Protein AF-A0A1T4X894-F1 (afdb_monomer_lite)

Radius of gyration: 19.23 Å; chains: 1; bounding box: 41×27×59 Å

Secondary structure (DSSP, 8-state):
-----PPP----S-----SS--HHHHHHTS-HHHHHHHHHHHH--GGGTTS-HHHHHHHHHHHS-HHHHHHHHHHHHHH-GGG-------

Structure (mmCIF, N/CA/C/O backbone):
data_AF-A0A1T4X894-F1
#
_entry.id   AF-A0A1T4X894-F1
#
loop_
_atom_site.group_PDB
_atom_site.id
_atom_site.type_symbol
_atom_site.label_atom_id
_atom_site.label_alt_id
_atom_site.label_comp_id
_atom_site.label_asym_id
_atom_site.label_entity_id
_atom_site.label_seq_id
_atom_site.pdbx_PDB_ins_code
_atom_site.Cartn_x
_atom_site.Cartn_y
_atom_site.Cartn_z
_atom_site.occupancy
_atom_site.B_iso_or_equiv
_atom_site.auth_seq_id
_atom_site.auth_comp_id
_atom_site.auth_asym_id
_atom_site.auth_atom_id
_atom_site.pdbx_PDB_model_num
ATOM 1 N N . MET A 1 1 ? 30.511 10.946 -42.358 1.00 44.00 1 MET A N 1
ATOM 2 C CA . MET A 1 1 ? 29.422 10.263 -41.625 1.00 44.00 1 MET A CA 1
ATOM 3 C C . MET A 1 1 ? 29.915 9.924 -40.218 1.00 44.00 1 MET A C 1
ATOM 5 O O . MET A 1 1 ? 30.771 9.052 -40.123 1.00 44.00 1 MET A O 1
ATOM 9 N N . PRO A 1 2 ? 29.501 10.602 -39.131 1.00 53.41 2 PRO A N 1
ATOM 10 C CA . PRO A 1 2 ? 29.917 10.194 -37.791 1.00 53.41 2 PRO A CA 1
ATOM 11 C C . PRO A 1 2 ? 29.025 9.048 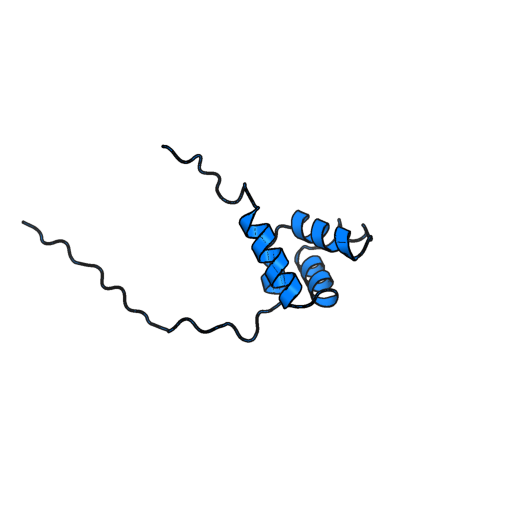-37.287 1.00 53.41 2 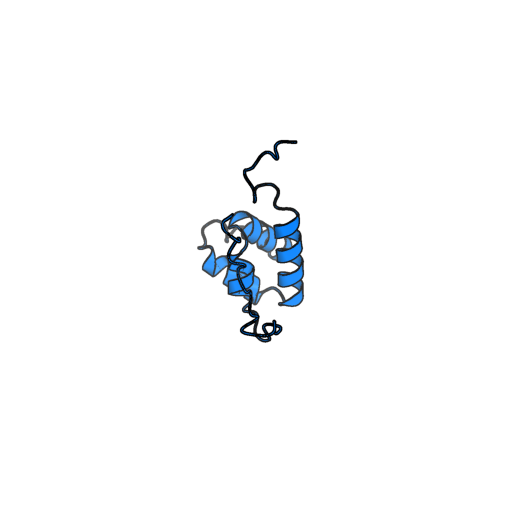PRO A C 1
ATOM 13 O O . PRO A 1 2 ? 27.808 9.189 -37.174 1.00 53.41 2 PRO A O 1
ATOM 16 N N . ALA A 1 3 ? 29.637 7.896 -37.010 1.00 58.22 3 ALA A N 1
ATOM 17 C CA . ALA A 1 3 ? 28.978 6.738 -36.415 1.00 58.22 3 ALA A CA 1
ATOM 18 C C . ALA A 1 3 ? 28.550 7.057 -34.972 1.00 58.22 3 ALA A C 1
ATOM 20 O O . ALA A 1 3 ? 29.364 7.489 -34.153 1.00 58.22 3 ALA A O 1
ATOM 21 N N . LYS A 1 4 ? 27.268 6.846 -34.653 1.00 60.59 4 LYS A N 1
ATOM 22 C CA . LYS A 1 4 ? 26.741 6.982 -33.289 1.00 60.59 4 LYS A CA 1
ATOM 23 C C . LYS A 1 4 ? 27.457 5.973 -32.384 1.00 60.59 4 LYS A C 1
ATOM 25 O O . LYS A 1 4 ? 27.282 4.768 -32.544 1.00 60.59 4 LYS A O 1
ATOM 30 N N . LYS A 1 5 ? 28.273 6.461 -31.444 1.00 59.56 5 LYS A N 1
ATOM 31 C CA . LYS A 1 5 ? 28.866 5.645 -30.372 1.00 59.56 5 LYS A CA 1
ATOM 32 C C . LYS A 1 5 ? 27.726 5.032 -29.553 1.00 59.56 5 LYS A C 1
ATOM 34 O O . LYS A 1 5 ? 27.009 5.749 -28.862 1.00 59.56 5 LYS A O 1
ATOM 39 N N . GLY A 1 6 ? 27.531 3.722 -29.689 1.00 66.62 6 GLY A N 1
ATOM 40 C CA . GLY A 1 6 ? 26.511 2.980 -28.954 1.00 66.62 6 GLY A CA 1
ATOM 41 C C . GLY A 1 6 ? 26.838 2.928 -27.463 1.00 66.62 6 GLY A C 1
ATOM 42 O O . GLY A 1 6 ? 27.969 2.629 -27.082 1.00 66.62 6 GLY A O 1
ATOM 43 N N . VAL A 1 7 ? 25.850 3.225 -26.622 1.00 74.44 7 VAL A N 1
ATOM 44 C CA . VAL A 1 7 ? 25.940 3.057 -25.167 1.00 74.44 7 VAL A CA 1
ATOM 45 C C . VAL A 1 7 ? 25.835 1.565 -24.854 1.00 74.44 7 VAL A C 1
ATOM 47 O O . VAL A 1 7 ? 24.871 0.916 -25.258 1.00 74.44 7 VAL A O 1
ATOM 50 N N . LYS A 1 8 ? 26.825 1.011 -24.147 1.00 72.00 8 LYS A N 1
ATOM 51 C CA . LYS A 1 8 ? 26.765 -0.357 -23.619 1.00 72.00 8 LYS A CA 1
ATOM 52 C C . LYS A 1 8 ? 26.137 -0.327 -22.233 1.00 72.00 8 LYS A C 1
ATOM 54 O O . LYS A 1 8 ? 26.650 0.335 -21.336 1.00 72.00 8 LYS A O 1
ATOM 59 N N . ILE A 1 9 ? 25.023 -1.032 -22.083 1.00 76.06 9 ILE A N 1
ATOM 60 C CA . ILE A 1 9 ? 24.357 -1.239 -20.800 1.00 76.06 9 ILE A CA 1
ATOM 61 C C . ILE A 1 9 ? 24.814 -2.600 -20.289 1.00 76.06 9 ILE A C 1
ATOM 63 O O . ILE A 1 9 ? 24.524 -3.623 -20.907 1.00 76.06 9 ILE A O 1
ATOM 67 N N . GLU A 1 10 ? 25.542 -2.605 -19.178 1.00 77.50 10 GLU A N 1
ATOM 68 C CA . GLU A 1 10 ? 25.998 -3.828 -18.523 1.00 77.50 10 GLU A CA 1
ATOM 69 C C . GLU A 1 10 ? 25.266 -4.003 -17.193 1.00 77.50 10 GLU A C 1
ATOM 71 O O . GLU A 1 10 ? 25.167 -3.087 -16.374 1.00 77.50 10 GLU A O 1
ATOM 76 N N . VAL A 1 11 ? 24.714 -5.198 -16.986 1.00 70.12 11 VAL A N 1
ATOM 77 C CA . VAL A 1 11 ? 23.979 -5.537 -15.767 1.00 70.12 11 VAL A CA 1
ATOM 78 C C . VAL A 1 11 ? 24.989 -5.900 -14.682 1.00 70.12 11 VAL A C 1
ATOM 80 O O . VAL A 1 11 ? 25.476 -7.025 -14.624 1.00 70.12 11 VAL A O 1
ATOM 83 N N . LEU A 1 12 ? 25.302 -4.936 -13.812 1.00 73.31 12 LEU A N 1
ATOM 84 C CA . LEU A 1 12 ? 26.290 -5.103 -12.738 1.00 73.31 12 LEU A CA 1
ATOM 85 C C . LEU A 1 12 ? 25.845 -6.083 -11.641 1.00 73.31 12 LEU A C 1
ATOM 87 O O . LEU A 1 12 ? 26.687 -6.707 -10.999 1.00 73.31 12 LEU A O 1
ATOM 91 N N . ARG A 1 13 ? 24.535 -6.231 -11.404 1.00 67.50 13 ARG A N 1
ATOM 92 C CA . ARG A 1 13 ? 23.980 -7.203 -10.449 1.00 67.50 13 ARG A CA 1
ATOM 93 C C . ARG A 1 13 ? 22.630 -7.734 -10.909 1.00 67.50 13 ARG A C 1
ATOM 95 O O . ARG A 1 13 ? 21.814 -6.990 -11.447 1.00 67.50 13 ARG A O 1
ATOM 102 N N . LYS A 1 14 ? 22.395 -9.024 -10.647 1.00 62.78 14 LYS A N 1
ATOM 103 C CA . LYS A 1 14 ? 21.084 -9.651 -10.839 1.00 62.78 14 LYS A CA 1
ATOM 104 C C . LYS A 1 14 ? 20.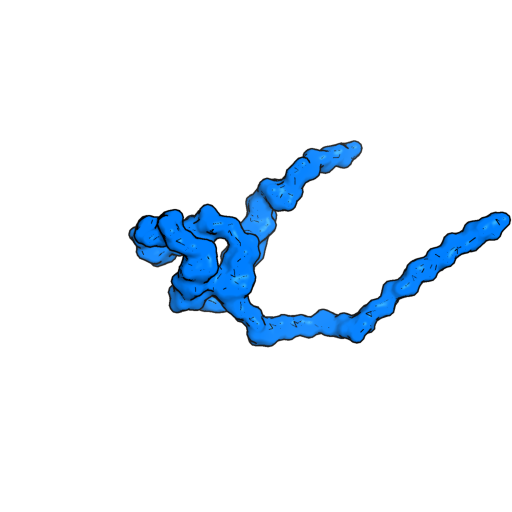097 -9.065 -9.822 1.00 62.78 14 LYS A C 1
ATOM 106 O O . LYS A 1 14 ? 20.479 -8.904 -8.659 1.00 62.78 14 LYS A O 1
ATOM 111 N N . PRO A 1 15 ? 18.858 -8.753 -10.228 1.00 56.69 15 PRO A N 1
ATOM 112 C CA . PRO A 1 15 ? 17.821 -8.394 -9.278 1.00 56.69 15 PRO A CA 1
ATOM 113 C C . PRO A 1 15 ? 17.608 -9.590 -8.347 1.00 56.69 15 PRO A C 1
ATOM 115 O O . PRO A 1 15 ? 17.355 -10.702 -8.804 1.00 56.69 15 PRO A O 1
ATOM 118 N N . SER A 1 16 ? 17.784 -9.361 -7.053 1.00 55.72 16 SER A N 1
ATOM 119 C CA . SER A 1 16 ? 17.464 -10.324 -6.006 1.00 55.72 16 SER A CA 1
ATOM 120 C C . SER A 1 16 ? 16.309 -9.751 -5.207 1.00 55.72 16 SER A C 1
ATOM 122 O O . SER A 1 16 ? 16.269 -8.539 -4.973 1.00 55.72 16 SER A O 1
ATOM 124 N N . ASP A 1 17 ? 15.387 -10.607 -4.780 1.00 56.56 17 ASP A N 1
ATOM 125 C CA . ASP A 1 17 ? 14.357 -10.213 -3.830 1.00 56.56 17 ASP A CA 1
ATOM 126 C C . ASP A 1 17 ? 15.021 -9.620 -2.592 1.00 56.56 17 ASP A C 1
ATOM 128 O O . ASP A 1 17 ? 16.006 -10.170 -2.099 1.00 56.56 17 ASP A O 1
ATOM 132 N N . ASN A 1 18 ? 14.503 -8.491 -2.105 1.00 61.41 18 ASN A N 1
ATOM 133 C CA . ASN A 1 18 ? 14.916 -7.960 -0.816 1.00 61.41 18 ASN A CA 1
ATOM 134 C C . ASN A 1 18 ? 14.327 -8.885 0.267 1.00 61.41 18 ASN A C 1
ATOM 136 O O . ASN A 1 18 ? 13.114 -8.827 0.497 1.00 61.41 18 ASN A O 1
ATOM 140 N N . PRO A 1 19 ? 15.128 -9.751 0.919 1.00 56.59 19 PRO A N 1
ATOM 141 C CA . PRO A 1 19 ? 14.595 -10.734 1.856 1.00 56.59 19 PRO A CA 1
ATOM 142 C C . PRO A 1 19 ? 14.155 -10.077 3.171 1.00 56.59 19 PRO A C 1
ATOM 144 O O . PRO A 1 19 ? 13.347 -10.643 3.900 1.00 56.59 19 PRO A O 1
ATOM 147 N N . SER A 1 20 ? 14.626 -8.855 3.442 1.00 61.09 20 SER A N 1
ATOM 148 C CA . SER A 1 20 ? 14.270 -8.056 4.611 1.00 61.09 20 SER A CA 1
ATOM 149 C C . SER A 1 20 ? 13.682 -6.720 4.155 1.00 61.09 20 SER A C 1
ATOM 151 O O . SER A 1 20 ? 14.310 -5.662 4.224 1.00 61.09 20 SER A O 1
ATOM 153 N N . VAL A 1 21 ? 12.476 -6.773 3.582 1.00 67.50 21 VAL A N 1
ATOM 154 C CA . VAL A 1 21 ? 11.717 -5.546 3.315 1.00 67.50 21 VAL A CA 1
ATOM 155 C C . VAL A 1 21 ? 11.289 -4.974 4.653 1.00 67.50 21 VAL A C 1
ATOM 157 O O . VAL A 1 21 ? 10.428 -5.544 5.317 1.00 67.50 21 VAL A O 1
ATOM 160 N N . ASP A 1 22 ? 11.882 -3.846 5.024 1.00 78.31 22 ASP A N 1
ATOM 161 C CA . ASP A 1 22 ? 11.493 -3.131 6.226 1.00 78.31 22 ASP A CA 1
ATOM 162 C C . ASP A 1 22 ? 10.067 -2.556 6.052 1.00 78.31 22 ASP A C 1
ATOM 164 O O . ASP A 1 22 ? 9.816 -1.796 5.105 1.00 78.31 22 ASP A O 1
ATOM 168 N N . PRO A 1 23 ? 9.103 -2.939 6.911 1.00 79.62 23 PRO A N 1
ATOM 169 C CA . PRO A 1 23 ? 7.711 -2.512 6.782 1.00 79.62 23 PRO A CA 1
ATOM 170 C C . PRO A 1 23 ? 7.561 -0.998 6.952 1.00 79.62 23 PRO A C 1
ATOM 172 O O . PRO A 1 23 ? 6.729 -0.388 6.281 1.00 79.62 23 PRO A O 1
ATOM 175 N N . VAL A 1 24 ? 8.392 -0.374 7.792 1.00 81.38 24 VAL A N 1
ATOM 176 C CA . VAL A 1 24 ? 8.378 1.075 8.026 1.00 81.38 24 VAL A CA 1
ATOM 177 C C . VAL A 1 24 ? 8.874 1.810 6.783 1.00 81.38 24 VAL A C 1
ATOM 179 O O . VAL A 1 24 ? 8.254 2.783 6.353 1.00 81.38 24 VAL A O 1
ATOM 182 N N . ALA A 1 25 ? 9.944 1.323 6.150 1.00 80.31 25 ALA A N 1
ATOM 183 C CA . ALA A 1 25 ? 10.446 1.853 4.887 1.00 80.31 25 ALA A CA 1
ATOM 184 C C . ALA A 1 25 ? 9.411 1.709 3.761 1.00 80.31 25 ALA A C 1
ATOM 186 O O . ALA A 1 25 ? 9.198 2.651 2.998 1.00 80.31 25 ALA A O 1
ATOM 187 N N . LEU A 1 26 ? 8.713 0.574 3.688 1.00 83.12 26 LEU A N 1
ATOM 188 C CA . LEU A 1 26 ? 7.653 0.348 2.706 1.00 83.12 26 LEU A CA 1
ATOM 189 C C . LEU A 1 26 ? 6.471 1.309 2.912 1.00 83.12 26 LEU A C 1
ATOM 191 O O . LEU A 1 26 ? 6.005 1.937 1.964 1.00 83.12 26 LEU A O 1
ATOM 195 N N . LEU A 1 27 ? 6.049 1.506 4.159 1.00 83.88 27 LEU A N 1
ATOM 196 C CA . LEU A 1 27 ? 5.018 2.475 4.532 1.00 83.88 27 LEU A CA 1
ATOM 197 C C . LEU A 1 27 ? 5.463 3.927 4.328 1.00 83.88 27 LEU A C 1
ATOM 199 O O . LEU A 1 27 ? 4.642 4.798 4.050 1.00 83.88 27 LEU A O 1
ATOM 203 N N . SER A 1 28 ? 6.765 4.204 4.395 1.00 82.56 28 SER A N 1
ATOM 204 C CA . SER A 1 28 ? 7.306 5.537 4.128 1.00 82.56 28 SER A CA 1
ATOM 205 C C . SER A 1 28 ? 7.122 5.993 2.673 1.00 82.56 28 SER A C 1
ATOM 207 O O . SER A 1 28 ? 7.189 7.197 2.415 1.00 82.56 28 SER A O 1
ATOM 209 N N . LEU A 1 29 ? 6.836 5.076 1.739 1.00 83.38 29 LEU A N 1
ATOM 210 C CA . LEU A 1 29 ? 6.503 5.398 0.344 1.00 83.38 29 LEU A CA 1
ATOM 211 C C . LEU A 1 29 ? 5.121 6.055 0.207 1.00 83.38 29 LEU A C 1
ATOM 213 O O . LEU A 1 29 ? 4.898 6.876 -0.688 1.00 83.38 29 LEU A O 1
ATOM 217 N N . LEU A 1 30 ? 4.201 5.727 1.113 1.00 84.12 30 LEU A N 1
ATOM 218 C CA . LEU A 1 30 ? 2.865 6.308 1.137 1.00 84.12 30 LEU A CA 1
ATOM 219 C C . LEU A 1 30 ? 2.889 7.768 1.583 1.00 84.12 30 LEU A C 1
ATOM 221 O O . LEU A 1 30 ? 3.804 8.241 2.267 1.00 84.12 30 LEU A O 1
ATOM 225 N N . TRP A 1 31 ? 1.861 8.512 1.202 1.00 85.31 31 TRP A N 1
ATOM 226 C CA . TRP A 1 31 ? 1.630 9.846 1.737 1.00 85.31 31 TRP A CA 1
ATOM 227 C C . TRP A 1 31 ? 1.043 9.770 3.144 1.00 85.31 31 TRP A C 1
ATOM 229 O O . TRP A 1 31 ? 0.543 8.737 3.590 1.00 85.31 31 TRP A O 1
ATOM 239 N N . LYS A 1 32 ? 1.148 10.880 3.883 1.00 82.38 32 LYS A N 1
ATOM 240 C CA . LYS A 1 32 ? 0.657 10.949 5.266 1.00 82.38 32 LYS A CA 1
ATOM 241 C C . LYS A 1 32 ? -0.841 10.625 5.329 1.00 82.38 32 LYS A C 1
ATOM 243 O O . LYS A 1 32 ? -1.261 9.901 6.222 1.00 82.38 32 LYS A O 1
ATOM 248 N N . GLU A 1 33 ? -1.618 11.127 4.376 1.00 82.25 33 GLU A N 1
ATOM 249 C CA . GLU A 1 33 ? -3.070 10.923 4.287 1.00 82.25 33 GLU A CA 1
ATOM 250 C C . GLU A 1 33 ? -3.442 9.462 4.004 1.00 82.25 33 GLU A C 1
ATOM 252 O O . GLU A 1 33 ? -4.374 8.931 4.604 1.00 82.25 33 GLU A O 1
ATOM 257 N N . GLU A 1 34 ? -2.670 8.775 3.163 1.00 84.56 34 GLU A N 1
ATOM 258 C CA . GLU A 1 34 ? -2.870 7.353 2.861 1.00 84.56 34 GLU A CA 1
ATOM 259 C C . GLU A 1 34 ? -2.535 6.466 4.065 1.00 84.56 34 GLU A C 1
ATOM 261 O O . GLU A 1 34 ? -3.247 5.501 4.335 1.00 84.56 34 GLU A O 1
ATOM 266 N N . LEU A 1 35 ? -1.490 6.817 4.826 1.00 83.31 35 LEU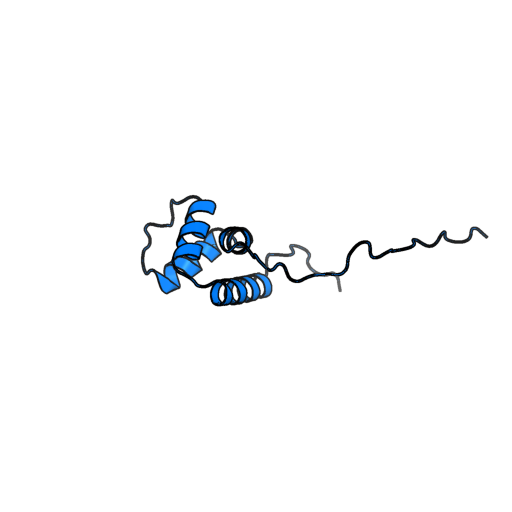 A N 1
ATOM 267 C CA . LEU A 1 35 ? -1.171 6.158 6.097 1.00 83.31 35 LEU A CA 1
ATOM 268 C C . LEU A 1 35 ? -2.260 6.390 7.142 1.00 83.31 35 LEU A C 1
ATOM 270 O O . LEU A 1 35 ? -2.641 5.460 7.848 1.00 83.31 35 LEU A O 1
ATOM 274 N N . LEU A 1 36 ? -2.778 7.616 7.240 1.00 82.38 36 LEU A N 1
ATOM 275 C CA . LEU A 1 36 ? -3.897 7.922 8.128 1.00 82.38 36 LEU A CA 1
ATOM 276 C C . LEU A 1 36 ? -5.150 7.144 7.726 1.00 82.38 36 LEU A C 1
ATOM 278 O O . LEU A 1 36 ? -5.822 6.619 8.604 1.00 82.38 36 LEU A O 1
ATOM 282 N N . SER A 1 37 ? -5.420 7.006 6.428 1.00 83.06 37 SER A N 1
ATOM 283 C CA . SER A 1 37 ? -6.543 6.218 5.910 1.00 83.06 37 SER A CA 1
ATOM 284 C C . SER A 1 37 ? -6.388 4.728 6.227 1.00 83.06 37 SER A C 1
ATOM 286 O O . SER A 1 37 ? -7.328 4.116 6.728 1.00 83.06 37 SER A O 1
ATOM 288 N N . LEU A 1 38 ? -5.188 4.163 6.036 1.00 81.62 38 LEU A N 1
ATOM 289 C CA . LEU A 1 38 ? -4.860 2.782 6.415 1.00 81.62 38 LEU A CA 1
ATOM 290 C C . LEU A 1 38 ? -5.113 2.546 7.913 1.00 81.62 38 LEU A C 1
ATOM 292 O O . LEU A 1 38 ? -5.770 1.581 8.308 1.00 81.62 38 LEU A O 1
ATOM 296 N N . ILE A 1 39 ? -4.594 3.440 8.757 1.00 81.56 39 ILE A N 1
ATOM 297 C CA . ILE A 1 39 ? -4.738 3.342 10.211 1.00 81.56 39 ILE A CA 1
ATOM 298 C C . ILE A 1 39 ? -6.200 3.545 10.616 1.00 81.56 39 ILE A C 1
ATOM 300 O O . ILE A 1 39 ? -6.692 2.818 11.471 1.00 81.56 39 ILE A O 1
ATOM 304 N N . ALA A 1 40 ? -6.924 4.480 10.000 1.00 80.94 40 ALA A N 1
ATOM 305 C CA . ALA A 1 40 ? -8.334 4.724 10.290 1.00 80.94 40 ALA A CA 1
ATOM 306 C C . ALA A 1 40 ? -9.208 3.501 9.966 1.00 80.94 40 ALA A C 1
ATOM 308 O O . ALA A 1 40 ? -10.067 3.151 10.773 1.00 80.94 40 ALA A O 1
ATOM 309 N N . GLN A 1 41 ? -8.945 2.812 8.847 1.00 76.25 41 GLN A N 1
ATOM 310 C CA . GLN A 1 41 ? -9.687 1.611 8.444 1.00 76.25 41 GLN A CA 1
ATOM 311 C C . GLN A 1 41 ? -9.551 0.447 9.438 1.00 76.25 41 GLN A C 1
ATOM 313 O O . GLN A 1 41 ? -10.489 -0.333 9.589 1.00 76.25 41 GLN A O 1
ATOM 318 N N . LYS A 1 42 ? -8.404 0.308 10.117 1.00 74.31 42 LYS A N 1
ATOM 319 C CA . LYS A 1 42 ? -8.142 -0.834 11.015 1.00 74.31 42 LYS A CA 1
ATOM 320 C C . LYS A 1 42 ? -8.142 -0.503 12.503 1.00 74.31 42 LYS A C 1
ATOM 322 O O . LYS A 1 42 ? -8.569 -1.341 13.288 1.00 74.31 42 LYS A O 1
ATOM 327 N N . LEU A 1 43 ? -7.675 0.678 12.909 1.00 70.31 43 LEU A N 1
ATOM 328 C CA . LEU A 1 43 ? -7.540 1.053 14.322 1.00 70.31 43 LEU A CA 1
ATOM 329 C C . LEU A 1 43 ? -8.684 1.921 14.867 1.00 70.31 43 LEU A C 1
ATOM 331 O O . LEU A 1 43 ? -8.688 2.162 16.069 1.00 70.31 43 LEU A O 1
ATOM 335 N N . GLN A 1 44 ? -9.639 2.393 14.050 1.00 63.06 44 GLN A N 1
ATOM 336 C CA . GLN A 1 44 ? -10.776 3.245 14.478 1.00 63.06 44 GLN A CA 1
ATOM 337 C C . GLN A 1 44 ? -10.390 4.428 15.399 1.00 63.06 44 GLN A C 1
ATOM 339 O O . GLN A 1 44 ? -11.228 4.963 16.123 1.00 63.06 44 GLN A O 1
ATOM 344 N N . ASN A 1 45 ? -9.118 4.847 15.408 1.00 59.75 45 ASN A N 1
ATOM 345 C CA . ASN A 1 45 ? -8.602 5.787 16.394 1.00 59.75 45 ASN A CA 1
ATOM 346 C C . ASN A 1 45 ? -8.028 7.037 15.709 1.00 59.75 45 ASN A C 1
ATOM 348 O O . ASN A 1 45 ? -6.947 6.970 15.117 1.00 59.75 45 ASN A O 1
ATOM 352 N N . PRO A 1 46 ? -8.702 8.195 15.823 1.00 55.47 46 PRO A N 1
ATOM 353 C CA . PRO A 1 46 ? -8.272 9.451 15.208 1.00 55.47 46 PRO A CA 1
ATOM 354 C C . PRO A 1 46 ? -7.081 10.119 15.921 1.00 55.47 46 PRO A C 1
ATOM 356 O O . PRO A 1 46 ? -6.620 11.176 15.491 1.00 55.47 46 PRO A O 1
ATOM 359 N N . LYS A 1 47 ? -6.529 9.523 16.993 1.00 58.06 47 LYS A N 1
ATOM 360 C CA . LYS A 1 47 ? -5.377 10.074 17.744 1.00 58.06 47 LYS A CA 1
ATOM 361 C C . LYS A 1 47 ? -4.071 10.169 16.939 1.00 58.06 47 LYS A C 1
ATOM 363 O O . LYS A 1 47 ? -3.063 10.645 17.455 1.00 58.06 47 LYS A O 1
ATOM 368 N N . THR A 1 48 ? -4.065 9.738 15.683 1.00 63.16 48 THR A N 1
ATOM 369 C CA . THR A 1 48 ? -2.887 9.684 14.813 1.00 63.16 48 THR A CA 1
ATOM 370 C C . THR A 1 48 ? -2.729 10.905 13.895 1.00 63.16 48 THR A C 1
ATOM 372 O O . THR A 1 48 ? -1.637 11.129 13.377 1.00 63.16 48 THR A O 1
ATOM 375 N N . CYS A 1 49 ? -3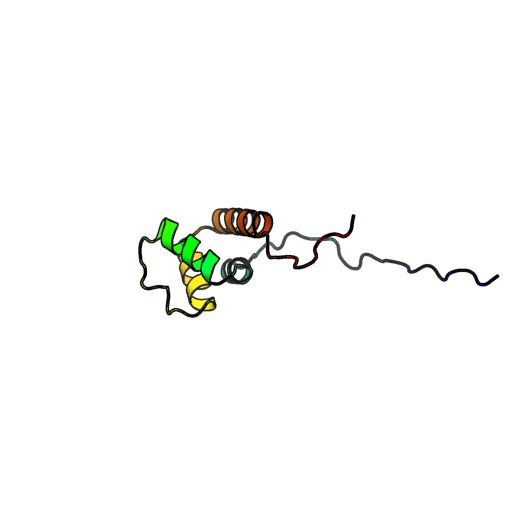.733 11.781 13.763 1.00 58.81 49 CYS A N 1
ATOM 376 C CA . CYS A 1 49 ? -3.687 12.937 12.847 1.00 58.81 49 CYS A CA 1
ATOM 377 C C . CYS A 1 49 ? -2.530 13.936 13.116 1.00 58.81 49 CYS A C 1
ATOM 379 O O . CYS A 1 49 ? -2.002 14.551 12.181 1.00 58.81 49 CYS A O 1
ATOM 381 N N . GLY A 1 50 ? -2.075 14.055 14.370 1.00 62.81 50 GLY A N 1
ATOM 382 C CA . GLY A 1 50 ? -0.958 14.923 14.784 1.00 62.81 50 GLY A CA 1
ATOM 383 C C . GLY A 1 50 ? 0.417 14.245 14.839 1.00 62.81 50 GLY A C 1
ATOM 384 O O . GLY A 1 50 ? 1.406 14.878 15.202 1.00 62.81 50 GLY A O 1
ATOM 385 N N . VAL A 1 51 ? 0.502 12.955 14.509 1.00 71.56 51 VAL A N 1
ATOM 386 C CA . VAL A 1 51 ? 1.718 12.155 14.691 1.00 71.56 51 VAL A CA 1
ATOM 387 C C . VAL A 1 51 ? 2.615 12.245 13.447 1.00 71.56 51 VAL A C 1
ATOM 389 O O . VAL A 1 51 ? 2.142 12.345 12.312 1.00 71.56 51 VAL A O 1
ATOM 392 N N . ASN A 1 52 ? 3.936 12.249 13.655 1.00 80.75 52 ASN A N 1
ATOM 393 C CA . ASN A 1 52 ? 4.921 12.297 12.571 1.00 80.75 52 ASN A CA 1
ATOM 394 C C . ASN A 1 52 ? 4.765 11.074 11.645 1.00 80.75 52 ASN A C 1
ATOM 396 O O . ASN A 1 52 ? 4.533 9.965 12.124 1.00 80.75 52 ASN A O 1
ATOM 400 N N . LYS A 1 53 ? 4.954 11.253 10.331 1.00 81.50 53 LYS A N 1
ATOM 401 C CA . LYS A 1 53 ? 4.821 10.200 9.308 1.00 81.50 53 LYS A CA 1
ATOM 402 C C . LYS A 1 53 ? 5.613 8.933 9.652 1.00 81.50 53 LYS A C 1
ATOM 404 O O . LYS A 1 53 ? 5.111 7.836 9.443 1.00 81.50 53 LYS A O 1
ATOM 409 N N . ARG A 1 54 ? 6.819 9.077 10.216 1.00 81.19 54 ARG A N 1
ATOM 410 C CA . ARG A 1 54 ? 7.623 7.931 10.681 1.00 81.19 54 ARG A CA 1
ATOM 411 C C . ARG A 1 54 ? 6.912 7.129 11.769 1.00 81.19 54 ARG A C 1
ATOM 413 O O . ARG A 1 54 ? 6.715 5.938 11.596 1.00 81.19 54 ARG A O 1
ATOM 420 N N . LYS A 1 55 ? 6.421 7.802 12.810 1.00 81.94 55 LYS A N 1
ATOM 421 C CA . LYS A 1 55 ? 5.661 7.162 13.891 1.00 81.94 55 LYS A CA 1
ATOM 422 C C . LYS A 1 55 ? 4.366 6.520 13.384 1.00 81.94 55 LYS A C 1
ATOM 424 O O . LYS A 1 55 ? 3.995 5.460 13.863 1.00 81.94 55 LYS A O 1
ATOM 429 N N . LEU A 1 56 ? 3.692 7.123 12.398 1.00 81.75 56 LEU A N 1
ATOM 430 C CA . LEU A 1 56 ? 2.535 6.498 11.740 1.00 81.75 56 LEU A CA 1
ATOM 431 C C . LEU A 1 56 ? 2.918 5.197 11.032 1.00 81.75 56 LEU A C 1
ATOM 433 O O . LEU A 1 56 ? 2.221 4.198 11.177 1.00 81.75 56 LEU A O 1
ATOM 437 N N . ALA A 1 57 ? 4.036 5.203 10.305 1.00 83.44 57 ALA A N 1
ATOM 438 C CA . ALA A 1 57 ? 4.562 4.014 9.651 1.00 83.44 57 ALA A CA 1
ATOM 439 C C . ALA A 1 57 ? 4.991 2.939 10.665 1.00 83.44 57 ALA A C 1
ATOM 441 O O . ALA A 1 57 ? 4.735 1.769 10.432 1.00 83.44 57 ALA A O 1
ATOM 442 N N . GLU A 1 58 ? 5.569 3.313 11.807 1.00 83.56 58 GLU A N 1
ATOM 443 C CA . GLU A 1 58 ? 5.906 2.376 12.889 1.00 83.56 58 GLU A CA 1
ATOM 444 C C . GLU A 1 58 ? 4.655 1.753 13.524 1.00 83.56 58 GLU A C 1
ATOM 446 O O . GLU A 1 58 ? 4.597 0.541 13.703 1.00 83.56 58 GLU A O 1
ATOM 451 N N . ILE A 1 59 ? 3.622 2.555 13.806 1.00 81.69 59 ILE A N 1
ATOM 452 C CA . ILE A 1 59 ? 2.344 2.061 14.344 1.00 81.69 59 ILE A CA 1
ATOM 453 C C . ILE A 1 59 ? 1.687 1.111 13.337 1.00 81.69 59 ILE A C 1
ATOM 455 O O . ILE A 1 59 ? 1.286 0.007 13.693 1.00 81.69 59 ILE A O 1
ATOM 459 N N . ALA A 1 60 ? 1.612 1.497 12.063 1.00 82.19 60 ALA A N 1
ATOM 460 C CA . ALA A 1 60 ? 1.079 0.620 11.028 1.00 82.19 60 ALA A CA 1
ATOM 461 C C . ALA A 1 60 ? 1.937 -0.651 10.860 1.00 82.19 60 ALA A C 1
ATOM 463 O O . ALA A 1 60 ? 1.390 -1.742 10.769 1.00 82.19 60 ALA A O 1
ATOM 464 N N . ALA A 1 61 ? 3.266 -0.564 10.914 1.00 83.88 61 ALA A N 1
ATOM 465 C CA . ALA A 1 61 ? 4.140 -1.737 10.872 1.00 83.88 61 ALA A CA 1
ATOM 466 C C . ALA A 1 61 ? 3.951 -2.681 12.071 1.00 83.88 61 ALA A C 1
ATOM 468 O O . ALA A 1 61 ? 4.096 -3.889 11.917 1.00 83.88 61 ALA A O 1
ATOM 469 N N . ALA A 1 62 ? 3.617 -2.148 13.249 1.00 82.38 62 ALA A N 1
ATOM 470 C CA . ALA A 1 62 ? 3.369 -2.943 14.449 1.00 82.38 62 ALA A CA 1
ATOM 471 C C . ALA A 1 62 ? 2.000 -3.647 14.437 1.00 82.38 62 ALA A C 1
ATOM 473 O O . ALA A 1 62 ? 1.845 -4.695 15.059 1.00 82.38 62 ALA A O 1
ATOM 474 N N . HIS A 1 63 ? 1.006 -3.081 13.745 1.00 81.06 63 HIS A N 1
ATOM 475 C CA . HIS A 1 63 ? -0.361 -3.613 13.708 1.00 81.06 63 HIS A CA 1
ATOM 476 C C . HIS A 1 63 ? -0.685 -4.449 12.464 1.00 81.06 63 HIS A C 1
ATOM 478 O O . HIS A 1 63 ? -1.658 -5.200 12.483 1.00 81.06 63 HIS A O 1
ATOM 484 N N . PHE A 1 64 ? 0.099 -4.327 11.393 1.00 80.62 64 PHE A N 1
ATOM 485 C CA . PHE A 1 64 ? -0.132 -5.018 10.128 1.00 80.62 64 PHE A CA 1
ATOM 486 C C . PHE A 1 64 ? 1.001 -5.977 9.794 1.00 80.62 64 PHE A C 1
ATOM 488 O O . PHE A 1 64 ? 2.166 -5.748 10.114 1.00 80.62 64 PHE A O 1
ATOM 495 N N . THR A 1 65 ? 0.669 -7.033 9.058 1.00 81.12 65 THR A N 1
ATOM 496 C CA . THR A 1 65 ? 1.676 -7.959 8.549 1.00 81.12 65 THR A CA 1
ATOM 497 C C . THR A 1 65 ? 2.328 -7.425 7.266 1.00 81.12 65 THR A C 1
ATOM 499 O O . THR A 1 65 ? 1.703 -6.746 6.450 1.00 81.12 65 THR A O 1
ATOM 502 N N . LEU A 1 66 ? 3.601 -7.769 7.039 1.00 78.81 66 LEU A N 1
ATOM 503 C CA . LEU A 1 66 ? 4.331 -7.436 5.806 1.00 78.81 66 LEU A CA 1
ATOM 504 C C . LEU A 1 66 ? 3.567 -7.715 4.491 1.00 78.81 66 LEU A C 1
ATOM 506 O O . LEU A 1 66 ? 3.610 -6.851 3.612 1.00 78.81 66 LEU A O 1
ATOM 510 N N . PRO A 1 67 ? 2.901 -8.873 4.289 1.00 80.06 67 PRO A N 1
ATOM 511 C CA . PRO A 1 67 ? 2.156 -9.133 3.055 1.00 80.06 67 PRO A CA 1
ATOM 512 C C . PRO A 1 67 ? 0.944 -8.209 2.866 1.00 80.06 67 PRO A C 1
ATOM 514 O O . PRO A 1 67 ? 0.689 -7.774 1.740 1.00 80.06 67 PRO A O 1
ATOM 517 N N . GLU A 1 68 ? 0.231 -7.859 3.939 1.00 82.00 68 GLU A N 1
ATOM 518 C CA . GLU A 1 68 ? -0.889 -6.912 3.876 1.00 82.00 68 GLU A CA 1
ATOM 519 C C . GLU A 1 68 ? -0.395 -5.509 3.524 1.00 82.00 68 GLU A C 1
ATOM 521 O O . GLU A 1 68 ? -0.926 -4.875 2.614 1.00 82.00 68 GLU A O 1
ATOM 526 N N . LEU A 1 69 ? 0.685 -5.060 4.171 1.00 82.69 69 LEU A N 1
ATOM 527 C CA . LEU A 1 69 ? 1.296 -3.763 3.885 1.00 82.69 69 LEU A CA 1
ATOM 528 C C . LEU A 1 69 ? 1.794 -3.677 2.445 1.00 82.69 69 LEU A C 1
ATOM 530 O O . LEU A 1 69 ? 1.551 -2.684 1.766 1.00 82.69 69 LEU A O 1
ATOM 534 N N . LYS A 1 70 ? 2.454 -4.728 1.949 1.00 83.56 70 LYS A N 1
ATOM 535 C CA . LYS A 1 70 ? 2.906 -4.808 0.553 1.00 83.56 70 LYS A CA 1
ATOM 536 C C . LYS A 1 70 ? 1.743 -4.680 -0.424 1.00 83.56 70 LYS A C 1
ATOM 538 O O . LYS A 1 70 ? 1.853 -3.932 -1.394 1.00 83.56 70 LYS A O 1
ATOM 543 N N . SER A 1 71 ? 0.659 -5.410 -0.175 1.00 84.75 71 SER A N 1
ATOM 544 C CA . SER A 1 71 ? -0.526 -5.396 -1.038 1.00 84.75 71 SER A CA 1
ATOM 545 C C . SER A 1 71 ? -1.161 -4.010 -1.041 1.00 84.75 71 SER A C 1
ATOM 547 O O . SER A 1 71 ? -1.291 -3.405 -2.103 1.00 84.75 71 SER A O 1
ATOM 549 N N . TYR A 1 72 ? -1.383 -3.446 0.147 1.00 85.25 72 TYR A N 1
ATOM 550 C CA . TYR A 1 72 ? -1.966 -2.121 0.300 1.00 85.25 72 TYR A CA 1
ATOM 551 C C . TYR A 1 72 ? -1.115 -1.026 -0.342 1.00 85.25 72 TYR A C 1
ATOM 553 O O . TYR A 1 72 ? -1.634 -0.215 -1.104 1.00 85.25 72 TYR A O 1
ATOM 561 N N . VAL A 1 73 ? 0.201 -0.995 -0.089 1.00 85.56 73 VAL A N 1
ATOM 562 C CA . VAL A 1 73 ? 1.089 0.005 -0.702 1.00 85.56 73 VAL A CA 1
ATOM 563 C C . VAL A 1 73 ? 1.083 -0.125 -2.216 1.00 85.56 73 VAL A C 1
ATOM 565 O O . VAL A 1 73 ? 1.034 0.882 -2.915 1.00 85.56 73 VAL A O 1
ATOM 568 N N . ARG A 1 74 ? 1.092 -1.352 -2.742 1.00 84.88 74 ARG A N 1
ATOM 569 C CA . ARG A 1 74 ? 1.048 -1.581 -4.185 1.00 84.88 74 ARG A CA 1
ATOM 570 C C . ARG A 1 74 ? -0.257 -1.090 -4.801 1.00 84.88 74 ARG A C 1
ATOM 572 O O . ARG A 1 74 ? -0.210 -0.480 -5.863 1.00 84.88 74 ARG A O 1
ATOM 579 N N . GLU A 1 75 ? -1.396 -1.370 -4.180 1.00 85.69 75 GLU A N 1
ATOM 580 C CA . GLU A 1 75 ? -2.697 -0.879 -4.642 1.00 85.69 75 GLU A CA 1
ATOM 581 C C . GLU A 1 75 ? -2.754 0.643 -4.569 1.00 85.69 75 GLU A C 1
ATOM 583 O O . GLU A 1 75 ? -3.018 1.302 -5.568 1.00 85.69 75 GLU A O 1
ATOM 588 N N . THR A 1 76 ? -2.373 1.207 -3.431 1.00 86.06 76 THR A N 1
ATOM 589 C CA . THR A 1 76 ? -2.363 2.652 -3.204 1.00 86.06 76 THR A CA 1
ATOM 590 C C . THR A 1 76 ? -1.496 3.380 -4.232 1.00 86.06 76 THR A C 1
ATOM 592 O O . THR A 1 76 ? -1.951 4.315 -4.878 1.00 86.06 76 THR A O 1
ATOM 595 N N . LEU A 1 77 ? -0.272 2.904 -4.481 1.00 82.94 77 LEU A N 1
ATOM 596 C CA . LEU A 1 77 ? 0.610 3.487 -5.495 1.00 82.94 77 LEU A CA 1
ATOM 597 C C . LEU A 1 77 ? 0.086 3.313 -6.928 1.00 82.94 77 LEU A C 1
ATOM 599 O O . LEU A 1 77 ? 0.381 4.154 -7.771 1.00 82.94 77 LEU A O 1
ATOM 603 N N . LYS A 1 78 ? -0.669 2.244 -7.220 1.00 82.62 78 LYS A N 1
ATOM 604 C CA . LYS A 1 78 ? -1.311 2.047 -8.532 1.00 82.62 78 LYS A CA 1
ATOM 605 C C . LYS A 1 78 ? -2.473 3.011 -8.756 1.00 82.62 78 LYS A C 1
ATOM 607 O O . LYS A 1 78 ? -2.623 3.509 -9.865 1.00 82.62 78 LYS A O 1
ATOM 612 N N . PHE A 1 79 ? -3.291 3.230 -7.729 1.00 80.38 79 PHE A N 1
ATOM 613 C CA . PHE A 1 79 ?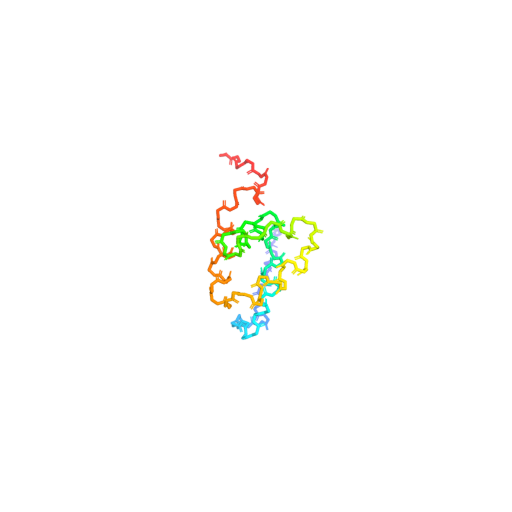 -4.465 4.103 -7.784 1.00 80.38 79 PHE A CA 1
ATOM 614 C C . PHE A 1 79 ? -4.138 5.568 -7.492 1.00 80.38 79 PHE A C 1
ATOM 616 O O . PHE A 1 79 ? -5.009 6.422 -7.620 1.00 80.38 79 PHE A O 1
ATOM 623 N N . ARG A 1 80 ? -2.899 5.892 -7.106 1.00 80.19 80 ARG A N 1
ATOM 624 C CA . ARG A 1 80 ? -2.481 7.275 -6.884 1.00 80.19 80 ARG A CA 1
ATOM 625 C C . ARG A 1 80 ? -2.451 8.014 -8.218 1.00 80.19 80 ARG A C 1
ATOM 627 O O . ARG A 1 80 ? -1.432 8.015 -8.889 1.00 80.19 80 ARG A O 1
ATOM 634 N N . GLU A 1 81 ? -3.534 8.688 -8.579 1.00 68.50 81 GLU A N 1
ATOM 635 C CA . GLU A 1 81 ? -3.657 9.419 -9.849 1.00 68.50 81 GLU A CA 1
ATOM 636 C C . GLU A 1 81 ? -2.731 10.648 -9.932 1.00 68.50 81 GLU A C 1
ATOM 638 O O . GLU A 1 81 ? -2.220 10.973 -10.998 1.00 68.50 81 GLU A O 1
ATOM 643 N N . GLN A 1 82 ? -2.398 11.278 -8.802 1.00 68.56 82 GLN A N 1
ATOM 644 C CA . GLN A 1 82 ? -1.567 12.494 -8.746 1.00 68.56 82 GLN A CA 1
ATOM 645 C C . GLN A 1 82 ? -0.049 12.237 -8.717 1.00 68.56 82 GLN A C 1
ATOM 647 O O . GLN A 1 82 ? 0.735 13.119 -8.368 1.00 68.56 82 GLN A O 1
ATOM 652 N N . TRP A 1 83 ? 0.405 11.023 -9.032 1.00 67.94 83 TRP A N 1
ATOM 653 C CA . TRP A 1 83 ? 1.837 10.706 -8.992 1.00 67.94 83 TRP A CA 1
ATOM 654 C C . TRP A 1 83 ? 2.624 11.276 -10.184 1.00 67.94 83 TRP A C 1
ATOM 656 O O . TRP A 1 83 ? 3.836 11.471 -10.080 1.00 67.94 83 TRP A O 1
ATOM 666 N N . ARG A 1 84 ? 1.939 11.557 -11.302 1.00 56.91 84 ARG A N 1
ATOM 667 C CA . ARG A 1 84 ? 2.462 12.291 -12.458 1.00 56.91 84 ARG A CA 1
ATOM 668 C C . ARG A 1 84 ? 1.588 13.511 -12.703 1.00 56.91 84 ARG A C 1
ATOM 670 O O . ARG A 1 84 ? 0.396 13.377 -12.932 1.00 56.91 84 ARG A O 1
ATOM 677 N N . ASN A 1 85 ? 2.206 14.687 -12.685 1.00 59.53 85 ASN A N 1
ATOM 678 C CA . ASN A 1 85 ? 1.560 15.955 -13.024 1.00 59.53 85 ASN A CA 1
ATOM 679 C C . ASN A 1 85 ? 1.642 16.263 -14.534 1.00 59.53 85 ASN A C 1
ATOM 681 O O . ASN A 1 85 ? 1.477 17.408 -14.939 1.00 59.53 85 ASN A O 1
ATOM 685 N N . ASP A 1 86 ? 1.964 15.260 -15.356 1.00 61.88 86 ASP A N 1
ATOM 686 C CA . ASP A 1 86 ? 2.051 15.410 -16.806 1.00 61.88 86 ASP A CA 1
ATOM 687 C C . ASP A 1 86 ? 0.683 15.086 -17.420 1.00 61.88 86 ASP A C 1
ATOM 689 O O . ASP A 1 86 ? 0.287 13.914 -17.418 1.00 61.88 86 ASP A O 1
ATOM 693 N N . PRO A 1 87 ? -0.054 16.073 -17.962 1.00 54.31 87 PRO A N 1
ATOM 694 C CA . PRO A 1 87 ? -1.046 15.761 -18.975 1.00 54.31 87 PRO A CA 1
ATOM 695 C C . PRO A 1 87 ? -0.282 15.138 -20.144 1.00 54.31 87 PRO A C 1
ATOM 697 O O . PRO A 1 87 ? 0.554 15.804 -20.749 1.00 54.31 87 PRO A O 1
ATOM 700 N N . GLN A 1 88 ? -0.517 13.857 -20.442 1.00 55.53 88 GLN A N 1
ATOM 701 C CA . GLN A 1 88 ? 0.034 13.263 -21.658 1.00 55.53 88 GLN A CA 1
ATOM 702 C C . GLN A 1 88 ? -0.398 14.123 -22.855 1.00 55.53 88 GLN A C 1
ATOM 704 O O . GLN A 1 88 ? -1.604 14.235 -23.094 1.00 55.53 88 GLN A O 1
ATOM 709 N N . PRO A 1 89 ? 0.534 14.712 -23.624 1.00 57.66 89 PRO A N 1
ATOM 710 C CA . PRO A 1 89 ? 0.191 15.154 -24.957 1.00 57.66 89 PRO A CA 1
ATOM 711 C C . PRO A 1 89 ? -0.038 13.895 -25.801 1.00 57.66 89 PRO A C 1
ATOM 713 O O . PRO A 1 89 ? 0.782 12.970 -25.777 1.00 57.66 89 PRO A O 1
ATOM 716 N N . GLY A 1 90 ? -1.201 13.846 -26.452 1.00 60.75 90 GLY A N 1
ATOM 717 C CA . GLY A 1 90 ? -1.540 12.842 -27.462 1.00 60.75 90 GLY A CA 1
ATOM 718 C C . GLY A 1 90 ? -0.767 13.021 -28.760 1.00 60.75 90 GLY A C 1
ATOM 719 O O . GLY A 1 90 ? -0.124 14.081 -28.937 1.00 60.75 90 GLY A O 1
#

Organism: NCBI:txid48467

Foldseek 3Di:
DDDPPDDDDDDPDDDDPPPCDPQLVLQLLDDQVLLQVLCCVPVVDNPCPPPDSSVSSVVCPVVDDPVVSVVSSVVCVVPVPVPDPDPDDD

pLDDT: mean 73.48, std 10.91, range [44.0, 86.06]

Sequence (90 aa):
MPAKKGVKIEVLRKPSDNPSVDPVALLSLLWKEELLSLIAQKLQNPKTCGVNKRKLAEIAAAHFTLPELKSYVRETLKFREQWRNDPQPG